Protein AF-A0A7J7KXV2-F1 (afdb_monomer_lite)

Radius of gyration: 14.74 Å; chains: 1; bounding box: 39×46×30 Å

Secondary structure (DSSP, 8-state):
-----TTS--HHHHHHHHHHHTTTSEEEEETTEEEEHHHHHHHHHHHHHHHHHTT--TT--------TT-GGGS--PPPP-

pLDDT: mean 76.81, std 20.0, range [35.47, 95.25]

Sequence (81 aa):
MEVSERGRGHICQCLSRIATIRRTSTVTICGDVKKTGFQFVESVESLANGLSQLGLTTGDVVAIAALNRSISFFPALPNVG

Foldseek 3Di:
DDDDDPDDCDVVNVLVCLCPVFVAPFDDDQPPDTDTSNRVSVLVVQLVVVCVVVVDDPPDDDDDDDDPNDPCNRDPDDDDD

Organism: NCBI:txid39325

Structure (mmCIF, N/CA/C/O backbone):
data_AF-A0A7J7KXV2-F1
#
_entry.id   AF-A0A7J7KXV2-F1
#
loop_
_atom_site.group_PDB
_atom_site.id
_atom_site.type_symbol
_atom_site.label_atom_id
_atom_site.label_alt_id
_atom_site.label_comp_id
_atom_site.label_asym_id
_atom_site.label_entity_id
_atom_site.label_seq_id
_atom_site.pdbx_PDB_ins_code
_atom_site.Cartn_x
_atom_site.Cartn_y
_atom_site.Cartn_z
_atom_site.occupancy
_atom_site.B_iso_or_equiv
_atom_site.auth_seq_id
_atom_site.auth_comp_id
_atom_site.auth_asym_id
_atom_site.auth_atom_id
_atom_site.pdbx_PDB_model_num
ATOM 1 N N . MET A 1 1 ? 22.056 10.923 5.869 1.00 35.47 1 MET A N 1
ATOM 2 C CA . MET A 1 1 ? 21.734 11.732 4.679 1.00 35.47 1 MET A CA 1
ATOM 3 C C . MET A 1 1 ? 20.678 12.725 5.120 1.00 35.47 1 MET A C 1
ATOM 5 O O . MET A 1 1 ? 19.545 12.333 5.367 1.00 35.47 1 MET A O 1
ATOM 9 N N . GLU A 1 2 ? 21.105 13.947 5.420 1.00 39.09 2 GLU A N 1
ATOM 10 C CA . GLU A 1 2 ? 20.217 14.995 5.918 1.00 39.09 2 GLU A CA 1
ATOM 11 C C . GLU A 1 2 ? 19.339 15.496 4.775 1.00 39.09 2 GLU A C 1
ATOM 13 O O . GLU A 1 2 ? 19.844 15.866 3.718 1.00 39.09 2 GLU A O 1
ATOM 18 N N . VAL A 1 3 ? 18.027 15.519 4.991 1.00 45.47 3 VAL A N 1
ATOM 19 C CA . VAL A 1 3 ? 17.111 16.297 4.159 1.00 45.47 3 VAL A CA 1
ATOM 20 C C . VAL A 1 3 ? 16.357 17.224 5.098 1.00 45.47 3 VAL A C 1
ATOM 22 O O . VAL A 1 3 ? 15.414 16.827 5.781 1.00 45.47 3 VAL A O 1
ATOM 25 N N . SER A 1 4 ? 16.834 18.465 5.161 1.00 48.91 4 SER A N 1
ATOM 26 C CA . SER A 1 4 ? 16.153 19.590 5.789 1.00 48.91 4 SER A CA 1
ATOM 27 C C . SER A 1 4 ? 15.609 20.500 4.693 1.00 48.91 4 SER A C 1
ATOM 29 O O . SER A 1 4 ? 16.345 21.325 4.167 1.00 48.91 4 SER A O 1
ATOM 31 N N . GLU A 1 5 ? 14.307 20.414 4.418 1.00 47.09 5 GLU A N 1
ATOM 32 C CA . GLU A 1 5 ? 13.537 21.527 3.856 1.00 47.09 5 GLU A CA 1
ATOM 33 C C . GLU A 1 5 ? 12.217 21.668 4.622 1.00 47.09 5 GLU A C 1
ATOM 35 O O . GLU A 1 5 ? 11.243 20.934 4.444 1.00 47.09 5 GLU A O 1
ATOM 40 N N . ARG A 1 6 ? 12.196 22.638 5.537 1.00 49.88 6 ARG A N 1
ATOM 41 C CA . ARG A 1 6 ? 10.985 23.108 6.207 1.00 49.88 6 ARG A CA 1
ATOM 42 C C . ARG A 1 6 ? 10.182 23.938 5.196 1.00 49.88 6 ARG A C 1
ATOM 44 O O . ARG A 1 6 ? 10.527 25.093 4.982 1.00 49.88 6 ARG A O 1
ATOM 51 N N . GLY A 1 7 ? 9.122 23.394 4.585 1.00 45.22 7 GLY A N 1
ATOM 52 C CA . GLY A 1 7 ? 8.165 24.241 3.843 1.00 45.22 7 GLY A CA 1
ATOM 53 C C . GLY A 1 7 ? 7.354 23.627 2.699 1.00 45.22 7 GLY A C 1
ATOM 54 O O . GLY A 1 7 ? 6.387 24.245 2.264 1.00 45.22 7 GLY A O 1
ATOM 55 N N . ARG A 1 8 ? 7.662 22.417 2.227 1.00 49.28 8 ARG A N 1
ATOM 56 C CA . ARG A 1 8 ? 6.812 21.674 1.283 1.00 49.28 8 ARG A CA 1
ATOM 57 C C . ARG A 1 8 ? 6.453 20.364 1.954 1.00 49.28 8 ARG A C 1
ATOM 59 O O . ARG A 1 8 ? 7.349 19.626 2.342 1.00 49.28 8 ARG A O 1
ATOM 66 N N . GLY A 1 9 ? 5.169 20.098 2.174 1.00 55.97 9 GLY A N 1
ATOM 67 C CA . GLY A 1 9 ? 4.740 18.841 2.784 1.00 55.97 9 GLY A CA 1
ATOM 68 C C . GLY A 1 9 ? 5.090 17.686 1.855 1.00 55.97 9 GLY A C 1
ATOM 69 O O . GLY A 1 9 ? 4.278 17.313 1.013 1.00 55.97 9 GLY A O 1
ATOM 70 N N . HIS A 1 10 ? 6.307 17.152 1.966 1.00 75.88 10 HIS A N 1
ATOM 71 C CA . HIS A 1 10 ? 6.696 15.939 1.269 1.00 75.88 10 HIS A CA 1
ATOM 72 C C . HIS A 1 10 ? 5.681 14.867 1.649 1.00 75.88 10 HIS A C 1
ATOM 74 O O . HIS A 1 10 ? 5.315 14.752 2.821 1.00 75.88 10 HIS A O 1
ATOM 80 N N . ILE A 1 11 ? 5.212 14.092 0.673 1.00 84.62 11 ILE A N 1
ATOM 81 C CA . ILE A 1 11 ? 4.212 13.045 0.910 1.00 84.62 11 ILE A CA 1
ATOM 82 C C . ILE A 1 11 ? 4.611 12.141 2.088 1.00 84.62 11 ILE A C 1
ATOM 84 O O . ILE A 1 11 ? 3.766 11.803 2.911 1.00 84.62 11 ILE A O 1
ATOM 88 N N . CYS A 1 12 ? 5.911 11.882 2.262 1.00 83.62 12 CYS A N 1
ATOM 89 C CA . CYS A 1 12 ? 6.472 11.176 3.411 1.00 83.62 12 CYS A CA 1
ATOM 90 C C . CYS A 1 12 ? 6.111 11.829 4.755 1.00 83.62 12 CYS A C 1
ATOM 92 O O . CYS A 1 12 ? 5.676 11.136 5.664 1.00 83.62 12 CYS A O 1
ATOM 94 N N . GLN A 1 13 ? 6.202 13.156 4.885 1.00 86.88 13 GLN A N 1
ATOM 95 C CA . GLN A 1 13 ? 5.826 13.870 6.110 1.00 86.88 13 GLN A CA 1
ATOM 96 C C . GLN A 1 13 ? 4.327 13.728 6.415 1.00 86.88 13 GLN A C 1
ATOM 98 O O . GLN A 1 13 ? 3.935 13.559 7.574 1.00 86.88 13 GLN A O 1
ATOM 103 N N . CYS A 1 14 ? 3.480 13.781 5.386 1.00 89.69 14 CYS A N 1
ATOM 104 C CA . CYS A 1 14 ? 2.044 13.553 5.532 1.00 89.69 14 CYS A CA 1
ATOM 105 C C . CYS A 1 14 ? 1.752 12.112 5.975 1.00 89.69 14 CYS A C 1
ATOM 107 O O . CYS A 1 14 ? 0.976 11.911 6.910 1.00 89.69 14 CYS A O 1
ATOM 109 N N . LEU A 1 15 ? 2.418 11.126 5.368 1.00 90.38 15 LEU A N 1
ATOM 110 C CA . LEU A 1 15 ? 2.308 9.714 5.742 1.00 90.38 15 LEU A CA 1
ATOM 111 C C . LEU A 1 15 ? 2.787 9.477 7.181 1.00 90.38 15 LEU A C 1
ATOM 113 O O . LEU A 1 15 ? 2.065 8.859 7.960 1.00 90.38 15 LEU A O 1
ATOM 117 N N . SER A 1 16 ? 3.914 10.064 7.596 1.00 89.44 16 SER A N 1
ATOM 118 C CA . SER A 1 16 ? 4.386 9.988 8.986 1.00 89.44 16 SER A CA 1
ATOM 119 C C . SER A 1 16 ? 3.367 10.568 9.971 1.00 89.44 16 SER A C 1
ATOM 121 O O . SER A 1 16 ? 3.127 9.990 11.031 1.00 89.44 16 SER A O 1
ATOM 123 N N . ARG A 1 17 ? 2.711 11.686 9.629 1.00 91.00 17 ARG A N 1
ATOM 124 C CA . ARG A 1 17 ? 1.631 12.260 10.455 1.00 91.00 17 ARG A CA 1
ATOM 125 C C . ARG A 1 17 ? 0.403 11.354 10.519 1.00 91.00 17 ARG A C 1
ATOM 127 O O . ARG A 1 17 ? -0.202 11.241 11.581 1.00 91.00 17 ARG A O 1
ATOM 134 N N . ILE A 1 18 ? 0.038 10.690 9.424 1.00 92.12 18 ILE A N 1
ATOM 135 C CA . ILE A 1 18 ? -1.068 9.721 9.414 1.00 92.12 18 ILE A CA 1
ATOM 136 C C . ILE A 1 18 ? -0.735 8.516 10.304 1.00 92.12 18 ILE A C 1
ATOM 138 O O . ILE A 1 18 ? -1.564 8.129 11.128 1.00 92.12 18 ILE A O 1
ATOM 142 N N . ALA A 1 19 ? 0.482 7.976 10.200 1.00 89.75 19 ALA A N 1
ATOM 143 C CA . ALA A 1 19 ? 0.935 6.827 10.984 1.00 89.75 19 ALA A CA 1
ATOM 144 C C . ALA A 1 19 ? 1.010 7.105 12.495 1.00 89.75 19 ALA A C 1
ATOM 146 O O . ALA A 1 19 ? 0.859 6.185 13.301 1.00 89.75 19 ALA A O 1
ATOM 147 N N . THR A 1 20 ? 1.249 8.363 12.876 1.00 90.88 20 THR A N 1
ATOM 148 C CA . THR A 1 20 ? 1.433 8.779 14.274 1.00 90.88 20 THR A CA 1
ATOM 149 C C . THR A 1 20 ? 0.156 9.361 14.874 1.00 90.88 20 THR A C 1
ATOM 151 O O . THR A 1 20 ? -0.383 8.806 15.826 1.00 90.88 20 THR A O 1
ATOM 154 N N . ILE A 1 21 ? -0.371 10.444 14.300 1.00 94.00 21 ILE A N 1
ATOM 155 C CA . ILE A 1 21 ? -1.500 11.203 14.858 1.00 94.00 21 ILE A CA 1
ATOM 156 C C . ILE A 1 21 ? -2.832 10.499 14.579 1.00 94.00 21 ILE A C 1
ATOM 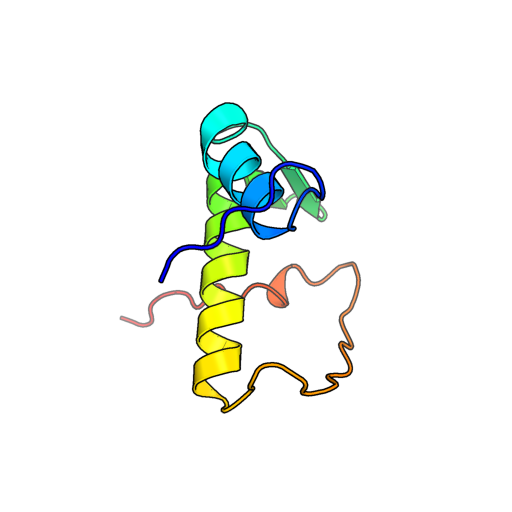158 O O . ILE A 1 21 ? -3.706 10.458 15.440 1.00 94.00 21 ILE A O 1
ATOM 162 N N . ARG A 1 22 ? -3.003 9.924 13.381 1.00 91.81 22 ARG A N 1
ATOM 163 C CA . ARG A 1 22 ? -4.247 9.247 12.961 1.00 91.81 22 ARG A CA 1
ATOM 164 C C . ARG A 1 22 ? -4.105 7.727 12.931 1.00 91.81 22 ARG A C 1
ATOM 166 O O . ARG A 1 22 ? -4.834 7.057 12.202 1.00 91.81 22 ARG A O 1
ATOM 173 N N . ARG A 1 23 ? -3.196 7.180 13.747 1.00 92.62 23 ARG A N 1
ATOM 174 C CA . ARG A 1 23 ? -2.796 5.765 13.748 1.00 92.62 23 ARG A CA 1
ATOM 175 C C . ARG A 1 23 ? -3.982 4.797 13.724 1.00 92.62 23 ARG A C 1
ATOM 177 O O . ARG A 1 23 ? -3.996 3.868 12.924 1.00 92.62 23 ARG A O 1
ATOM 184 N N . THR A 1 24 ? -4.968 5.019 14.590 1.00 94.12 24 THR A N 1
ATOM 185 C CA . THR A 1 24 ? -6.148 4.150 14.756 1.00 94.12 24 THR A CA 1
ATOM 186 C C . THR A 1 24 ? -7.388 4.668 14.030 1.00 94.12 24 THR A C 1
ATOM 188 O O . THR A 1 24 ? -8.368 3.940 13.892 1.00 94.12 24 THR A O 1
ATOM 191 N N . SER A 1 25 ? -7.367 5.912 13.544 1.00 95.25 25 SER A N 1
ATOM 192 C CA . SER A 1 25 ? -8.489 6.480 12.797 1.00 95.25 25 SER A CA 1
ATOM 193 C C . SER A 1 25 ? -8.625 5.790 11.445 1.00 95.25 25 SER A C 1
ATOM 195 O O . SER A 1 25 ? -7.626 5.508 10.787 1.00 95.25 25 SER A O 1
ATOM 197 N N . THR A 1 26 ? -9.859 5.553 10.999 1.00 94.19 26 THR A N 1
ATOM 198 C CA . THR A 1 26 ? -10.109 5.086 9.628 1.00 94.19 26 THR A CA 1
ATOM 199 C C . THR A 1 26 ? -9.726 6.183 8.634 1.00 94.19 26 THR A C 1
ATOM 201 O O . THR A 1 26 ? -10.179 7.320 8.772 1.00 94.19 26 THR A O 1
ATOM 204 N N . VAL A 1 27 ? -8.898 5.844 7.642 1.00 92.38 27 VAL A N 1
ATOM 205 C CA . VAL A 1 27 ? -8.436 6.783 6.599 1.00 92.38 27 VAL A CA 1
ATOM 206 C C . VAL A 1 27 ? -8.802 6.341 5.183 1.00 92.38 27 VAL A C 1
ATOM 208 O O . VAL A 1 27 ? -8.837 7.169 4.279 1.00 92.38 27 VAL A O 1
ATOM 211 N N . THR A 1 28 ? -9.120 5.059 4.987 1.00 88.38 28 THR A N 1
ATOM 212 C CA . THR A 1 28 ? -9.593 4.517 3.706 1.00 88.38 28 THR A CA 1
ATOM 213 C C . THR A 1 28 ? -10.837 3.671 3.936 1.00 88.38 28 THR A C 1
ATOM 215 O O . THR A 1 28 ? -10.880 2.885 4.885 1.00 88.3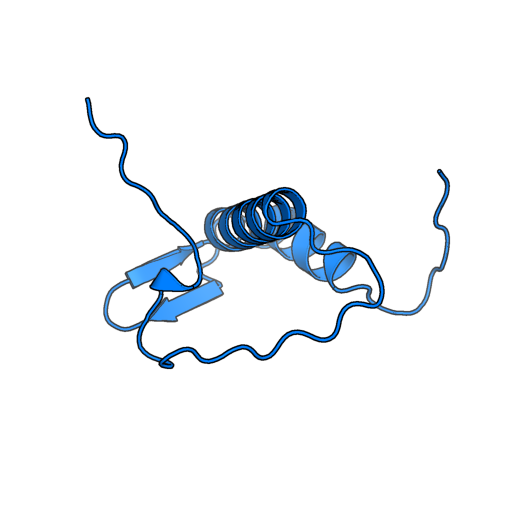8 28 THR A O 1
ATOM 218 N N . ILE A 1 29 ? -11.829 3.820 3.055 1.00 89.12 29 ILE A N 1
ATOM 219 C CA . ILE A 1 29 ? -13.055 3.017 3.019 1.00 89.12 29 ILE A CA 1
ATOM 220 C C . ILE A 1 29 ? -13.253 2.549 1.574 1.00 89.12 29 ILE A C 1
ATOM 222 O O . ILE A 1 29 ? -13.296 3.376 0.666 1.00 89.12 29 ILE A O 1
ATOM 226 N N . CYS A 1 30 ? -13.356 1.239 1.360 1.00 83.75 30 CYS A N 1
ATOM 227 C CA . CYS A 1 30 ? -13.638 0.634 0.059 1.00 83.75 30 CYS A CA 1
ATOM 228 C C . CYS A 1 30 ? -14.660 -0.490 0.245 1.00 83.75 30 CYS A C 1
ATOM 230 O O . CYS A 1 30 ? -14.314 -1.580 0.702 1.00 83.75 30 CYS A O 1
ATOM 232 N N . GLY A 1 31 ? -15.926 -0.214 -0.080 1.00 83.62 31 GLY A N 1
ATOM 233 C CA . GLY A 1 31 ? -17.031 -1.084 0.329 1.00 83.62 31 GLY A CA 1
ATOM 234 C C . GLY A 1 31 ? -17.036 -1.246 1.851 1.00 83.62 31 GLY A C 1
ATOM 235 O O . GLY A 1 31 ? -16.944 -0.256 2.578 1.00 83.62 31 GLY A O 1
ATOM 236 N N . ASP A 1 32 ? -17.058 -2.492 2.320 1.00 85.75 32 ASP A N 1
ATOM 237 C CA . ASP A 1 32 ? -17.030 -2.825 3.750 1.00 85.75 32 ASP A CA 1
ATOM 238 C C . ASP A 1 32 ? -15.618 -2.821 4.358 1.00 85.75 32 ASP A C 1
ATOM 240 O O . ASP A 1 32 ? -15.457 -2.857 5.580 1.00 85.75 32 ASP A O 1
ATOM 244 N N . VAL A 1 33 ? -14.574 -2.746 3.525 1.00 83.75 33 VAL A N 1
ATOM 245 C CA . VAL A 1 33 ? -13.187 -2.764 3.995 1.00 83.75 33 VAL A CA 1
ATOM 246 C C . VAL A 1 33 ? -12.771 -1.370 4.446 1.00 83.75 33 VAL A C 1
ATOM 248 O O . VAL A 1 33 ? -12.818 -0.400 3.684 1.00 83.75 33 VAL A O 1
ATOM 251 N N . LYS A 1 34 ? -12.303 -1.280 5.691 1.00 90.25 34 LYS A N 1
ATOM 252 C CA . LYS A 1 34 ? -11.770 -0.057 6.296 1.00 90.25 34 LYS A CA 1
ATOM 253 C C . LYS A 1 34 ? -10.316 -0.278 6.686 1.00 90.25 34 LYS A C 1
ATOM 255 O O . LYS A 1 34 ? -10.001 -1.295 7.296 1.00 90.25 34 LYS A O 1
ATOM 260 N N . LYS A 1 35 ? -9.443 0.679 6.364 1.00 88.75 35 LYS A N 1
ATOM 261 C CA . LYS A 1 35 ? -8.047 0.685 6.830 1.00 88.75 35 LYS A CA 1
ATOM 262 C C . LYS A 1 35 ? -7.808 1.841 7.790 1.00 88.75 35 LYS A C 1
ATOM 264 O O . LYS A 1 35 ? -8.249 2.972 7.547 1.00 88.75 35 LYS A O 1
ATOM 269 N N . THR A 1 36 ? -7.103 1.551 8.879 1.00 94.00 36 THR A N 1
ATOM 270 C CA . THR A 1 36 ? -6.620 2.571 9.815 1.00 94.00 36 THR A CA 1
ATOM 271 C C . THR A 1 36 ? -5.434 3.336 9.230 1.00 94.00 36 THR A C 1
ATOM 273 O O . THR A 1 36 ? -4.820 2.889 8.260 1.00 94.00 36 THR A O 1
ATOM 276 N N . GLY A 1 37 ? -5.085 4.482 9.820 1.00 92.44 37 GLY A N 1
ATOM 277 C CA . GLY A 1 37 ? -3.904 5.247 9.419 1.00 92.44 37 GLY A CA 1
ATOM 278 C C . GLY A 1 37 ? -2.624 4.410 9.420 1.00 92.44 37 GLY A C 1
ATOM 279 O O . GLY A 1 37 ? -1.843 4.498 8.478 1.00 92.44 37 GLY A O 1
ATOM 280 N N . PHE A 1 38 ? -2.448 3.543 10.421 1.00 91.88 38 PHE A N 1
ATOM 281 C CA . PHE A 1 38 ? -1.321 2.611 10.472 1.00 91.88 38 PHE A CA 1
ATOM 282 C C . PHE A 1 38 ? -1.317 1.638 9.287 1.00 91.88 38 PHE A C 1
ATOM 284 O O . PHE A 1 38 ? -0.347 1.599 8.539 1.00 91.88 38 PHE A O 1
ATOM 291 N N . GLN A 1 39 ? -2.421 0.914 9.079 1.00 91.19 39 GLN A N 1
ATOM 292 C CA . GLN A 1 39 ? -2.535 -0.084 8.007 1.00 91.19 39 GLN A CA 1
ATOM 293 C C . GLN A 1 39 ? -2.379 0.540 6.619 1.00 91.19 39 GLN A C 1
ATOM 295 O O . GLN A 1 39 ? -1.847 -0.080 5.701 1.00 91.19 39 GLN A O 1
ATOM 300 N N . PHE A 1 40 ? -2.869 1.768 6.448 1.00 91.69 40 PHE A N 1
ATOM 301 C CA . PHE A 1 40 ? -2.706 2.517 5.212 1.00 91.69 40 PHE A CA 1
ATOM 302 C C . PHE A 1 40 ? -1.231 2.824 4.934 1.00 91.69 40 PHE A C 1
ATOM 304 O O . PHE A 1 40 ? -0.753 2.507 3.848 1.00 91.69 40 PHE A O 1
ATOM 311 N N . VAL A 1 41 ? -0.506 3.392 5.903 1.00 92.69 41 VAL A N 1
ATOM 312 C CA . VAL A 1 41 ? 0.907 3.762 5.714 1.00 92.69 41 VAL A CA 1
ATOM 313 C C . VAL A 1 41 ? 1.787 2.527 5.534 1.00 92.69 41 VAL A C 1
ATOM 315 O O . VAL A 1 41 ? 2.584 2.502 4.603 1.00 92.69 41 VAL A O 1
ATOM 318 N N . GLU A 1 42 ? 1.568 1.475 6.324 1.00 92.81 42 GLU A N 1
ATOM 319 C CA . GLU A 1 42 ? 2.253 0.182 6.163 1.00 92.81 42 GLU A CA 1
ATOM 320 C C . GLU A 1 42 ? 2.062 -0.384 4.747 1.00 92.81 42 GLU A C 1
ATOM 322 O O . GLU A 1 42 ? 3.004 -0.857 4.113 1.00 92.81 42 GLU A O 1
ATOM 327 N N . SER A 1 43 ? 0.848 -0.267 4.201 1.00 89.31 43 SER A N 1
ATOM 328 C CA . SER A 1 43 ? 0.577 -0.716 2.837 1.00 89.31 43 SER A CA 1
ATOM 329 C C . SER A 1 43 ? 1.333 0.118 1.785 1.00 89.31 43 SER A C 1
ATOM 331 O O . SER A 1 43 ? 1.803 -0.436 0.791 1.00 89.31 43 SER A O 1
ATOM 333 N N . VAL A 1 44 ? 1.454 1.440 1.980 1.00 91.25 44 VAL A N 1
ATOM 334 C CA . VAL A 1 44 ? 2.226 2.330 1.088 1.00 91.25 44 VAL A CA 1
ATOM 335 C C . VAL A 1 44 ? 3.717 1.990 1.137 1.00 91.25 44 VAL A C 1
ATOM 337 O O . VAL A 1 44 ? 4.355 1.915 0.088 1.00 91.25 44 VAL A O 1
ATOM 340 N N . GLU A 1 45 ? 4.266 1.755 2.328 1.00 90.75 45 GLU A N 1
ATOM 341 C CA . GLU A 1 45 ? 5.672 1.373 2.514 1.00 90.75 45 GLU A CA 1
ATOM 342 C C . GLU A 1 45 ? 5.978 0.019 1.863 1.00 90.75 45 GLU A C 1
ATOM 344 O O . GLU A 1 45 ? 6.969 -0.111 1.141 1.00 9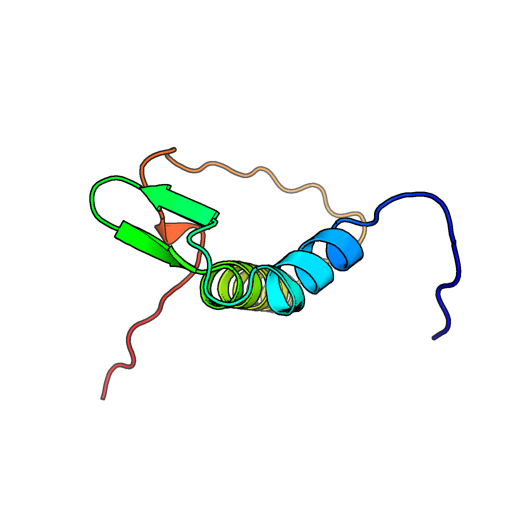0.75 45 GLU A O 1
ATOM 349 N N . SER A 1 46 ? 5.092 -0.966 2.040 1.00 90.00 46 SER A N 1
ATOM 350 C CA . SER A 1 46 ? 5.204 -2.278 1.392 1.00 90.00 46 SER A CA 1
ATOM 351 C C . SER A 1 46 ? 5.205 -2.165 -0.135 1.00 90.00 46 SER A C 1
ATOM 353 O O . SER A 1 46 ? 6.066 -2.748 -0.799 1.00 90.00 46 SER A O 1
ATOM 355 N N . LEU A 1 47 ? 4.300 -1.357 -0.699 1.00 89.62 47 LEU A N 1
ATOM 356 C CA . LEU A 1 47 ? 4.259 -1.106 -2.138 1.00 89.62 47 LEU A CA 1
ATOM 357 C C . LEU A 1 47 ? 5.544 -0.428 -2.632 1.00 89.62 47 LEU A C 1
ATOM 359 O O . LEU A 1 47 ? 6.109 -0.862 -3.632 1.00 89.62 47 LEU A O 1
ATOM 363 N N . ALA A 1 48 ? 6.022 0.610 -1.942 1.00 89.25 48 ALA A N 1
ATOM 364 C CA . ALA A 1 48 ? 7.244 1.316 -2.324 1.00 89.25 48 ALA A CA 1
ATOM 365 C C . ALA A 1 48 ? 8.466 0.385 -2.319 1.00 89.25 48 ALA A C 1
ATOM 367 O O . ALA A 1 48 ? 9.271 0.412 -3.251 1.00 89.25 48 ALA A O 1
ATOM 368 N N . ASN A 1 49 ? 8.569 -0.487 -1.314 1.00 88.38 49 ASN A N 1
ATOM 369 C CA . ASN A 1 49 ? 9.611 -1.505 -1.255 1.00 88.38 49 ASN A CA 1
ATOM 370 C C . ASN A 1 49 ? 9.484 -2.514 -2.409 1.00 88.38 49 ASN A C 1
ATOM 372 O O . ASN A 1 49 ? 10.478 -2.821 -3.060 1.00 88.38 49 ASN A O 1
ATOM 376 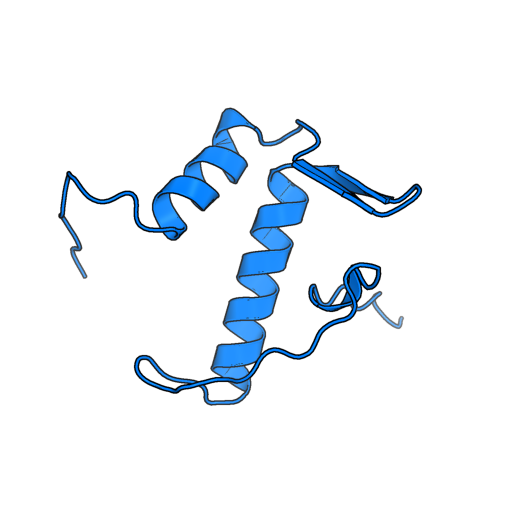N N . GLY A 1 50 ? 8.268 -2.974 -2.722 1.00 89.75 50 GLY A N 1
ATOM 377 C CA . GLY A 1 50 ? 8.018 -3.860 -3.862 1.00 89.75 50 GLY A CA 1
ATOM 378 C C . GLY A 1 50 ? 8.401 -3.229 -5.205 1.00 89.75 50 GLY A C 1
ATO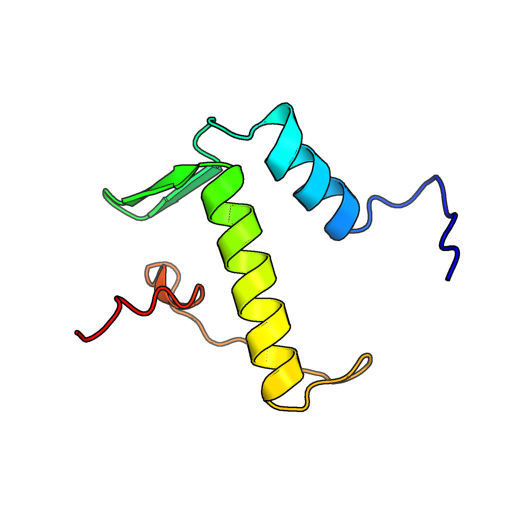M 379 O O . GLY A 1 50 ? 9.044 -3.873 -6.028 1.00 89.75 50 GLY A O 1
ATOM 380 N N . LEU A 1 51 ? 8.087 -1.947 -5.409 1.00 88.94 51 LEU A N 1
ATOM 381 C CA . LEU A 1 51 ? 8.511 -1.203 -6.600 1.00 88.94 51 LEU A CA 1
ATOM 382 C C . LEU A 1 51 ? 10.037 -1.074 -6.671 1.00 88.94 51 LEU A C 1
ATOM 384 O O . LEU A 1 51 ? 10.622 -1.281 -7.731 1.00 88.94 51 LEU A O 1
ATOM 388 N N . SER A 1 52 ? 10.696 -0.799 -5.545 1.00 89.50 52 SER A N 1
ATOM 389 C CA . SER A 1 52 ? 12.160 -0.746 -5.501 1.00 89.50 52 SER A CA 1
ATOM 390 C C . SER A 1 52 ? 12.793 -2.105 -5.826 1.00 89.50 52 SER A C 1
ATOM 392 O 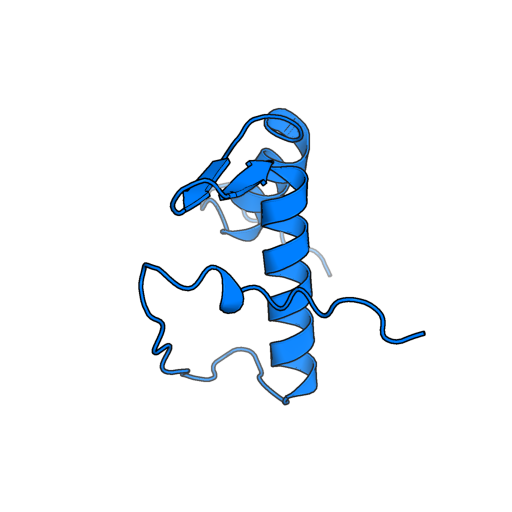O . SER A 1 52 ? 13.764 -2.161 -6.576 1.00 89.50 52 SER A O 1
ATOM 394 N N . GLN A 1 53 ? 12.211 -3.208 -5.345 1.00 93.12 53 GLN A N 1
ATOM 395 C CA . GLN A 1 53 ? 12.660 -4.569 -5.668 1.00 93.12 53 GLN A CA 1
ATOM 396 C C . GLN A 1 53 ? 12.447 -4.942 -7.140 1.00 93.12 53 GLN A C 1
ATOM 398 O O . GLN A 1 53 ? 13.213 -5.733 -7.683 1.00 93.12 53 GLN A O 1
ATOM 403 N N . LEU A 1 54 ? 11.452 -4.347 -7.802 1.00 92.00 54 LEU A N 1
ATOM 404 C CA . LEU A 1 54 ? 11.251 -4.465 -9.251 1.00 92.00 54 LEU A CA 1
ATOM 405 C C . LEU A 1 54 ? 12.259 -3.638 -10.070 1.00 92.00 54 LEU A C 1
ATOM 407 O O . LEU A 1 54 ? 12.227 -3.686 -11.297 1.00 92.00 54 LEU A O 1
ATOM 411 N N . GLY A 1 55 ? 13.159 -2.905 -9.409 1.00 92.44 55 GLY A N 1
ATOM 412 C CA . GLY A 1 55 ? 14.215 -2.129 -10.051 1.00 92.44 55 GLY A CA 1
ATOM 413 C C . GLY A 1 55 ? 13.824 -0.692 -10.385 1.00 92.44 55 GLY A C 1
ATOM 414 O O . GLY A 1 55 ? 14.573 -0.034 -11.100 1.00 92.44 55 GLY A O 1
ATOM 415 N N . LEU A 1 56 ? 12.688 -0.193 -9.878 1.00 91.88 56 LEU A N 1
ATOM 416 C CA . LEU A 1 56 ? 12.327 1.211 -10.056 1.00 91.88 56 LEU A CA 1
ATOM 417 C C . LEU A 1 56 ? 13.249 2.123 -9.249 1.00 91.88 56 LEU A C 1
ATOM 419 O O . LEU A 1 56 ? 13.530 1.888 -8.068 1.00 91.88 56 LEU A O 1
ATOM 423 N N . THR A 1 57 ? 13.653 3.211 -9.886 1.00 91.81 57 THR A N 1
ATOM 424 C CA . THR A 1 57 ? 14.554 4.221 -9.347 1.00 91.81 57 THR A CA 1
ATOM 425 C C . THR A 1 57 ? 13.947 5.617 -9.439 1.00 91.81 57 THR A C 1
ATOM 427 O O . THR A 1 57 ? 12.961 5.878 -10.131 1.00 91.81 57 THR A O 1
ATOM 430 N N . THR A 1 58 ? 14.523 6.550 -8.684 1.00 88.06 58 THR A N 1
ATOM 431 C CA . THR A 1 58 ? 14.096 7.948 -8.708 1.00 88.06 58 THR A CA 1
ATOM 432 C C . THR A 1 58 ? 14.280 8.533 -10.106 1.00 88.06 58 THR A C 1
ATOM 434 O O . THR A 1 58 ? 15.401 8.620 -10.596 1.00 88.06 58 THR A O 1
ATOM 437 N N . GLY A 1 59 ? 13.185 9.002 -10.704 1.00 88.94 59 GLY A N 1
ATOM 438 C CA . GLY A 1 59 ? 13.171 9.575 -12.053 1.00 88.94 59 GLY A CA 1
ATOM 439 C C . GLY A 1 59 ? 12.421 8.719 -13.071 1.00 88.94 59 GLY A C 1
ATOM 440 O O . GLY A 1 59 ? 12.047 9.239 -14.121 1.00 88.94 59 GLY A O 1
ATOM 441 N N . ASP A 1 60 ? 12.126 7.460 -12.739 1.00 89.38 60 ASP A N 1
ATOM 442 C CA . ASP A 1 60 ? 11.345 6.584 -13.608 1.00 89.38 60 ASP A CA 1
ATOM 443 C C . ASP A 1 60 ? 9.883 7.043 -13.702 1.00 89.38 60 ASP A C 1
ATOM 445 O O . ASP A 1 60 ? 9.232 7.379 -12.707 1.00 89.38 60 ASP A O 1
ATOM 449 N N . VAL A 1 61 ? 9.348 7.040 -14.926 1.00 90.44 61 VAL A N 1
ATOM 450 C CA . VAL A 1 61 ? 7.942 7.358 -15.202 1.00 90.44 61 VAL A CA 1
ATOM 451 C C . VAL A 1 61 ? 7.147 6.060 -15.266 1.00 90.44 61 VAL A C 1
ATOM 453 O O . VAL A 1 61 ? 7.391 5.209 -16.118 1.00 90.44 61 VAL A O 1
ATOM 456 N N . VAL A 1 62 ? 6.164 5.924 -14.377 1.00 87.19 62 VAL A N 1
ATOM 457 C CA . VAL A 1 62 ? 5.366 4.702 -14.223 1.00 87.19 62 VAL A CA 1
ATOM 458 C C . VAL A 1 62 ? 3.901 5.009 -14.491 1.00 87.19 62 VAL A C 1
ATOM 460 O O . VAL A 1 62 ? 3.325 5.911 -13.881 1.00 87.19 62 VAL A O 1
ATOM 463 N N . ALA A 1 63 ? 3.275 4.235 -15.374 1.00 89.69 63 ALA A N 1
ATOM 464 C CA . ALA A 1 63 ? 1.831 4.278 -15.558 1.00 89.69 63 ALA A CA 1
ATOM 465 C C . ALA A 1 63 ? 1.146 3.402 -14.499 1.00 89.69 63 ALA A C 1
ATOM 467 O O . ALA A 1 63 ? 1.438 2.213 -14.384 1.00 89.69 63 ALA A O 1
ATOM 468 N N . ILE A 1 64 ? 0.213 3.980 -13.740 1.00 83.94 64 ILE A N 1
ATOM 469 C CA . ILE A 1 64 ? -0.612 3.242 -12.779 1.00 83.94 64 ILE A CA 1
ATOM 470 C C . ILE A 1 64 ? -1.994 3.037 -13.395 1.00 83.94 64 ILE A C 1
ATOM 472 O O . ILE A 1 64 ? -2.731 3.996 -13.616 1.00 83.94 64 ILE A O 1
ATOM 476 N N . ALA A 1 65 ? -2.357 1.780 -13.636 1.00 83.81 65 ALA A N 1
ATOM 477 C CA . ALA A 1 65 ? -3.705 1.385 -14.020 1.00 83.81 65 ALA A CA 1
ATOM 478 C C . ALA A 1 65 ? -4.305 0.535 -12.897 1.00 83.81 65 ALA A C 1
ATOM 480 O O . ALA A 1 65 ? -3.897 -0.604 -12.676 1.00 83.81 65 ALA A O 1
ATOM 481 N N . ALA A 1 66 ? -5.265 1.099 -12.169 1.00 75.44 66 ALA A N 1
ATOM 482 C CA . ALA A 1 66 ? -5.953 0.413 -11.085 1.00 75.44 66 ALA A CA 1
ATOM 483 C C . ALA A 1 66 ? -7.452 0.728 -11.120 1.00 75.44 66 ALA A C 1
ATOM 485 O O . ALA A 1 66 ? -7.871 1.842 -11.433 1.00 75.44 66 ALA A O 1
ATOM 486 N N . LEU A 1 67 ? -8.275 -0.261 -10.774 1.00 67.69 67 LEU A N 1
ATOM 487 C CA . LEU A 1 67 ? -9.705 -0.058 -10.568 1.00 67.69 67 LEU A CA 1
ATOM 488 C C . LEU A 1 67 ? -9.918 0.625 -9.211 1.00 67.69 67 LEU A C 1
ATOM 490 O O . LEU A 1 67 ? -9.446 0.117 -8.199 1.00 67.69 67 LEU A O 1
ATOM 494 N N . ASN A 1 68 ? -10.727 1.688 -9.155 1.00 60.47 68 ASN A N 1
ATOM 495 C CA . ASN A 1 68 ? -11.102 2.386 -7.907 1.00 60.47 68 ASN A CA 1
ATOM 496 C C . ASN A 1 68 ? -11.865 1.514 -6.878 1.00 60.47 68 ASN A C 1
ATOM 498 O O . ASN A 1 68 ? -12.239 1.992 -5.813 1.00 60.47 68 ASN A O 1
ATOM 502 N N . ARG A 1 69 ? -12.118 0.236 -7.192 1.00 55.34 69 ARG A N 1
ATOM 503 C CA . ARG A 1 69 ? -12.712 -0.771 -6.293 1.00 55.34 69 ARG A CA 1
ATOM 504 C C . ARG A 1 69 ? -11.707 -1.811 -5.795 1.00 55.34 69 ARG A C 1
ATOM 506 O O . ARG A 1 69 ? -12.057 -2.658 -4.981 1.00 55.34 69 ARG A O 1
ATOM 513 N N . SER A 1 70 ? -10.484 -1.782 -6.312 1.00 47.31 70 SER A N 1
ATOM 514 C CA . SER A 1 70 ? -9.446 -2.748 -5.990 1.00 47.31 70 SER A CA 1
ATOM 515 C C . SER A 1 70 ? -8.544 -2.152 -4.921 1.00 47.31 70 SER A C 1
ATOM 517 O O . SER A 1 70 ? -7.614 -1.400 -5.210 1.00 47.31 70 SER A O 1
ATOM 519 N N . ILE A 1 71 ? -8.797 -2.516 -3.663 1.00 52.06 71 ILE A N 1
ATOM 520 C CA . ILE A 1 71 ? -7.853 -2.251 -2.569 1.00 52.06 71 ILE A CA 1
ATOM 521 C C . ILE A 1 71 ? -6.517 -3.000 -2.774 1.00 52.06 71 ILE A C 1
ATOM 523 O O . ILE A 1 71 ? -5.573 -2.797 -2.016 1.00 52.06 71 ILE A O 1
ATOM 527 N N . SER A 1 72 ? -6.437 -3.836 -3.816 1.00 46.56 72 SER A N 1
ATOM 528 C CA . SER A 1 72 ? -5.333 -4.718 -4.186 1.00 46.56 72 SER A CA 1
ATOM 529 C C . SER A 1 72 ? -4.140 -4.017 -4.844 1.00 46.56 72 SER A C 1
ATOM 531 O O . SER A 1 72 ? -3.138 -4.675 -5.094 1.00 46.56 72 SER A O 1
ATOM 533 N N . PHE A 1 73 ? -4.187 -2.698 -5.085 1.00 41.59 73 PHE A N 1
ATOM 534 C CA . PHE A 1 73 ? -2.953 -1.929 -5.344 1.00 41.59 73 PHE A CA 1
ATOM 535 C C . PHE A 1 73 ? -2.073 -1.802 -4.083 1.00 41.59 73 PHE A C 1
ATOM 537 O O . PHE A 1 73 ? -0.927 -1.374 -4.142 1.00 41.59 73 PHE A O 1
ATOM 544 N N . PHE A 1 74 ? -2.589 -2.232 -2.933 1.00 44.38 74 PHE A N 1
ATOM 545 C CA . PHE A 1 74 ? -1.808 -2.502 -1.740 1.00 44.38 74 PHE A CA 1
ATOM 546 C C . PHE A 1 74 ? -1.632 -4.018 -1.613 1.00 44.38 74 PHE A C 1
ATOM 548 O O . PHE A 1 74 ? -2.634 -4.697 -1.369 1.00 44.38 74 PHE A O 1
ATOM 555 N N . PRO A 1 75 ? -0.420 -4.576 -1.787 1.00 44.97 75 PRO A N 1
ATOM 556 C CA . PRO A 1 75 ? -0.243 -6.017 -1.773 1.00 44.97 75 PRO A CA 1
ATOM 557 C C . PRO A 1 75 ? -0.356 -6.514 -0.329 1.00 44.97 75 PRO A C 1
ATOM 559 O O . PRO A 1 75 ? 0.608 -6.545 0.425 1.00 44.97 75 PRO A O 1
ATOM 562 N N . ALA A 1 76 ? -1.565 -6.902 0.064 1.00 38.34 76 ALA A N 1
ATOM 563 C CA . ALA A 1 76 ? -1.759 -7.863 1.131 1.00 38.34 76 ALA A CA 1
ATOM 564 C C . ALA A 1 76 ? -1.590 -9.251 0.503 1.00 38.34 76 ALA A C 1
ATOM 566 O O . ALA A 1 76 ? -2.525 -9.782 -0.094 1.00 38.34 76 ALA A O 1
ATOM 567 N N . LEU A 1 77 ? -0.388 -9.820 0.599 1.00 38.88 77 LEU A N 1
ATOM 568 C CA . LEU A 1 77 ? -0.237 -11.265 0.481 1.00 38.88 77 LEU A CA 1
ATOM 569 C C . LEU A 1 77 ? -0.668 -11.876 1.822 1.00 38.88 77 LEU A C 1
ATOM 571 O O . LEU A 1 77 ? -0.064 -11.548 2.846 1.00 38.88 77 LEU A O 1
ATOM 575 N N . PRO A 1 78 ? -1.695 -12.740 1.872 1.00 46.16 78 PRO A N 1
ATOM 576 C CA . PRO A 1 78 ? -1.853 -13.621 3.013 1.00 46.16 78 PRO A CA 1
ATOM 577 C C . PRO A 1 78 ? -0.709 -14.641 2.987 1.00 46.16 78 PRO A C 1
ATOM 579 O O . PRO A 1 78 ? -0.421 -15.238 1.950 1.00 46.16 78 PRO A O 1
ATOM 582 N N . ASN A 1 79 ? -0.051 -14.804 4.136 1.00 42.75 79 ASN A N 1
ATOM 583 C CA . ASN A 1 79 ? 0.887 -15.890 4.400 1.00 42.75 79 ASN A CA 1
ATOM 584 C C . ASN A 1 79 ? 0.271 -17.221 3.943 1.00 42.75 79 ASN A C 1
ATOM 586 O O . ASN A 1 79 ? -0.795 -17.609 4.424 1.00 42.75 79 ASN A O 1
ATOM 590 N N . VAL A 1 80 ? 0.943 -17.895 3.013 1.00 43.50 80 VAL A N 1
ATOM 591 C CA . VAL A 1 80 ? 0.709 -19.307 2.703 1.00 43.50 80 VAL A CA 1
ATOM 592 C C . VAL A 1 80 ? 1.590 -20.096 3.674 1.00 43.50 80 VAL A C 1
ATOM 594 O O . VAL A 1 80 ? 2.739 -19.705 3.879 1.00 43.50 80 VAL A O 1
ATOM 597 N N . GLY A 1 81 ? 0.993 -21.085 4.346 1.00 42.03 81 GLY A N 1
ATOM 598 C CA . GLY A 1 81 ? 1.566 -21.794 5.498 1.00 42.03 81 GLY A CA 1
ATOM 599 C C . GLY A 1 81 ? 2.743 -22.716 5.221 1.00 42.03 81 GLY A C 1
ATOM 600 O O . GLY A 1 81 ? 3.186 -22.813 4.057 1.00 42.03 81 GLY A O 1
#